Protein AF-A0A9C8N2I6-F1 (afdb_monomer)

Sequence (97 aa):
MAWTDLQFNASTGQGGWFHNPRLSQELRHALVPLMKFRQFVDIKEGFGMHVGDTLYFDKISKISTEGGTLVETNAMPEHQFTITRGTIAISEWGKAA

Secondary structure (DSSP, 8-state):
-----------TTTTTTS--TT--SSPPPPP--S--GGGGS-----TT--TTPEEEEEEEPPPSS---PPPTTPPPPP----EEEEEEE----SS--

pLDDT: mean 72.37, std 10.94, range [39.91, 86.94]

Nearest PDB structures (foldseek):
  2fs3-assembly1_F  TM=6.828E-01  e=1.696E+00  Byrnievirus HK97
  8ec8-assembly1_A  TM=5.350E-01  e=2.191E+00  Mycobacterium phage Bobi
  7y3t-assembly1_C  TM=4.463E-01  e=6.100E+00  Klebsiella phage Kp7

Radius of gyration: 34.48 Å; Cα contacts (8 Å, |Δi|>4): 60; chains: 1; bounding box: 71×20×93 Å

Foldseek 3Di:
DDPPPPDPPQPPPRCPVPDDPDDDPDDDDDDDDPDDCVVVDDDDDPPPDDQFDKDKDKDKDDWPDDDDDDDPPDDGDDTDIDIDIDIDGDHDDPDDD

Solvent-accessible surface area (backbone atoms only — not comparable to full-atom values): 7270 Å² total; per-residue (Å²): 135,82,86,74,74,81,73,80,87,37,52,98,86,56,75,37,84,79,63,77,96,80,71,75,96,65,85,86,75,80,94,67,85,93,74,69,79,62,88,80,53,84,88,79,88,67,83,95,64,54,80,73,37,71,51,74,47,80,44,75,50,71,70,83,68,82,87,76,90,81,60,95,90,64,80,83,88,83,84,65,69,54,78,44,80,45,79,44,77,41,77,82,68,99,71,80,129

Mean predicted aligned error: 16.46 Å

Structure (mmCIF, N/CA/C/O backbone):
data_AF-A0A9C8N2I6-F1
#
_entry.id   AF-A0A9C8N2I6-F1
#
loop_
_atom_site.group_PDB
_atom_site.id
_atom_site.type_symbol
_atom_site.label_atom_id
_atom_site.label_alt_id
_atom_site.label_comp_id
_atom_site.label_asym_id
_atom_site.label_entity_id
_atom_site.label_seq_id
_atom_site.pdbx_PDB_ins_code
_atom_site.Cartn_x
_atom_site.Cartn_y
_atom_site.Cartn_z
_atom_site.occupancy
_atom_site.B_iso_or_equiv
_atom_site.auth_seq_id
_atom_site.auth_comp_id
_atom_site.auth_asym_id
_atom_site.auth_atom_id
_atom_site.pdbx_PDB_model_num
ATOM 1 N N . MET A 1 1 ? -0.111 -7.427 -57.695 1.00 42.81 1 MET A N 1
ATOM 2 C CA . MET A 1 1 ? 0.627 -6.148 -57.662 1.00 42.81 1 MET A CA 1
ATOM 3 C C . MET A 1 1 ? 1.879 -6.396 -56.840 1.00 42.81 1 MET A C 1
ATOM 5 O O . MET A 1 1 ? 1.779 -6.567 -55.633 1.00 42.81 1 MET A O 1
ATOM 9 N N . ALA A 1 2 ? 2.996 -6.646 -57.522 1.00 39.91 2 ALA A N 1
ATOM 10 C CA . ALA A 1 2 ? 4.232 -7.100 -56.898 1.00 39.91 2 ALA A CA 1
ATOM 11 C C . ALA A 1 2 ? 4.914 -5.921 -56.199 1.00 39.91 2 ALA A C 1
ATOM 13 O O . ALA A 1 2 ? 5.164 -4.894 -56.824 1.00 39.91 2 ALA A O 1
ATOM 14 N N . TRP A 1 3 ? 5.193 -6.083 -54.909 1.00 47.34 3 TRP A N 1
ATOM 15 C CA . TRP A 1 3 ? 6.056 -5.194 -54.144 1.00 47.34 3 TRP A CA 1
ATOM 16 C C . TRP A 1 3 ? 7.496 -5.428 -54.605 1.00 47.34 3 TRP A C 1
ATOM 18 O O . TRP A 1 3 ? 8.221 -6.249 -54.053 1.00 47.34 3 TRP A O 1
ATOM 28 N N . THR A 1 4 ? 7.887 -4.779 -55.699 1.00 52.16 4 THR A N 1
ATOM 29 C CA . THR A 1 4 ? 9.289 -4.681 -56.103 1.00 52.16 4 THR A CA 1
ATOM 30 C C . THR A 1 4 ? 9.884 -3.494 -55.367 1.00 52.16 4 THR A C 1
ATOM 32 O O . THR A 1 4 ? 9.927 -2.380 -55.891 1.00 52.16 4 THR A O 1
ATOM 35 N N . ASP A 1 5 ? 10.274 -3.724 -54.116 1.00 50.16 5 ASP A N 1
ATOM 36 C CA . ASP A 1 5 ? 11.029 -2.750 -53.342 1.00 50.16 5 ASP A CA 1
ATOM 37 C C . ASP A 1 5 ? 12.272 -2.348 -54.142 1.00 50.16 5 ASP A C 1
ATOM 39 O O . ASP A 1 5 ? 13.113 -3.187 -54.471 1.00 50.16 5 ASP A O 1
ATOM 43 N N . LEU A 1 6 ? 12.368 -1.059 -54.472 1.00 50.97 6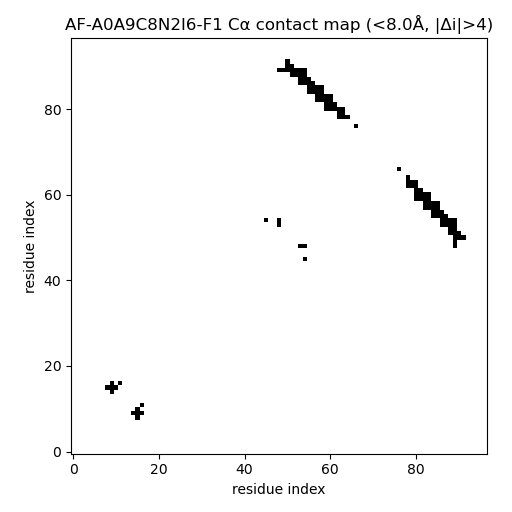 LEU A N 1
ATOM 44 C CA . LEU A 1 6 ? 13.557 -0.434 -55.038 1.00 50.97 6 LEU A CA 1
ATOM 45 C C . LEU A 1 6 ? 14.744 -0.735 -54.115 1.00 50.97 6 LEU A C 1
ATOM 47 O O . LEU A 1 6 ? 14.907 -0.127 -53.055 1.00 50.97 6 LEU A O 1
ATOM 51 N N . GLN A 1 7 ? 15.553 -1.718 -54.502 1.00 54.81 7 GLN A N 1
ATOM 52 C CA . GLN A 1 7 ? 16.822 -2.008 -53.859 1.00 54.81 7 GLN A CA 1
ATOM 53 C C . GLN A 1 7 ? 17.734 -0.804 -54.092 1.00 54.81 7 GLN A C 1
ATOM 55 O O . GLN A 1 7 ? 18.122 -0.506 -55.221 1.00 54.81 7 GLN A O 1
ATOM 60 N N . PHE A 1 8 ? 18.039 -0.084 -53.015 1.00 59.31 8 PHE A N 1
ATOM 61 C CA . PHE A 1 8 ? 19.065 0.947 -53.004 1.00 59.31 8 PHE A CA 1
ATOM 62 C C . PHE A 1 8 ? 20.394 0.299 -53.430 1.00 59.31 8 PHE A C 1
ATOM 64 O O . PHE A 1 8 ? 20.957 -0.525 -52.709 1.00 59.31 8 PHE A O 1
ATOM 71 N N . ASN A 1 9 ? 20.826 0.603 -54.655 1.00 58.28 9 ASN A N 1
ATOM 72 C CA . ASN A 1 9 ? 21.872 -0.090 -55.408 1.00 58.28 9 ASN A CA 1
ATOM 73 C C . ASN A 1 9 ? 23.291 0.276 -54.940 1.00 58.28 9 ASN A C 1
ATOM 75 O O . ASN A 1 9 ? 24.082 0.836 -55.695 1.00 58.28 9 ASN A O 1
ATOM 79 N N . ALA A 1 10 ? 23.612 -0.011 -53.683 1.00 56.00 10 ALA A N 1
ATOM 80 C CA . ALA A 1 10 ? 24.942 0.206 -53.138 1.00 56.00 10 ALA A CA 1
ATOM 81 C C . ALA A 1 10 ? 25.508 -1.141 -52.669 1.00 56.00 10 ALA A C 1
ATOM 83 O O . ALA A 1 10 ? 25.335 -1.552 -51.523 1.00 56.00 10 ALA A O 1
ATOM 84 N N . SER A 1 11 ? 26.133 -1.872 -53.594 1.00 62.94 11 SER A N 1
ATOM 85 C CA . SER A 1 11 ? 26.824 -3.132 -53.306 1.00 62.94 11 SER A CA 1
ATOM 86 C C . SER A 1 11 ? 28.204 -2.869 -52.692 1.00 62.94 11 SER A C 1
ATOM 88 O O . SER A 1 11 ? 28.724 -1.747 -52.735 1.00 62.94 11 SER A O 1
ATOM 90 N N . THR A 1 12 ? 28.796 -3.898 -52.078 1.00 59.03 12 THR A N 1
ATOM 91 C CA . THR A 1 12 ? 30.105 -3.853 -51.411 1.00 59.03 12 THR A CA 1
ATOM 92 C C . THR A 1 12 ? 31.211 -3.452 -52.395 1.00 59.03 12 THR A C 1
ATOM 94 O O . THR A 1 12 ? 31.822 -4.299 -53.038 1.00 59.03 12 THR A O 1
ATOM 97 N N . GLY A 1 13 ? 31.438 -2.144 -52.539 1.00 58.66 13 GLY A N 1
ATOM 98 C CA . GLY A 1 13 ? 32.353 -1.556 -53.526 1.00 58.66 13 GLY A CA 1
ATOM 99 C C . GLY A 1 13 ? 31.852 -0.258 -54.176 1.00 58.66 13 GLY A C 1
ATOM 100 O O . GLY A 1 13 ? 32.662 0.505 -54.688 1.00 58.66 13 GLY A O 1
ATOM 101 N N . GLN A 1 14 ? 30.551 0.049 -54.107 1.00 60.69 14 GLN A N 1
ATOM 102 C CA . GLN A 1 14 ? 29.943 1.264 -54.677 1.00 60.69 14 GLN A CA 1
ATOM 103 C C . GLN A 1 14 ? 29.160 2.049 -53.612 1.00 60.69 14 GLN A C 1
ATOM 105 O O . GLN A 1 14 ? 27.946 2.196 -53.684 1.00 60.69 14 GLN A O 1
ATOM 110 N N . GLY A 1 15 ? 29.846 2.514 -52.563 1.00 60.00 15 GLY A N 1
ATOM 111 C CA . GLY A 1 15 ? 29.246 3.404 -51.555 1.00 60.00 15 GLY A CA 1
ATOM 112 C C . GLY A 1 15 ? 28.273 2.753 -50.557 1.00 60.00 15 GLY A C 1
ATOM 113 O O . GLY A 1 15 ? 27.780 3.442 -49.667 1.00 60.00 15 GLY A O 1
ATOM 114 N N . GLY A 1 16 ? 28.044 1.435 -50.636 1.00 59.78 16 GLY A N 1
ATOM 115 C CA . GLY A 1 16 ? 27.133 0.689 -49.746 1.00 59.78 16 GLY A CA 1
ATOM 116 C C . GLY A 1 16 ? 27.615 0.513 -48.308 1.00 59.78 16 GLY A C 1
ATOM 117 O O . GLY A 1 16 ? 26.859 0.075 -47.448 1.00 59.78 16 GLY A O 1
ATOM 118 N N . TRP A 1 17 ? 28.864 0.883 -48.031 1.00 60.09 17 TRP A N 1
ATOM 119 C CA . TRP A 1 17 ? 29.466 0.796 -46.701 1.00 60.09 17 TRP A CA 1
ATOM 120 C C . TRP A 1 17 ? 29.158 2.003 -45.805 1.00 60.09 17 TRP A C 1
ATOM 122 O O . TRP A 1 17 ? 29.407 1.940 -44.605 1.00 60.09 17 TRP A O 1
ATOM 132 N N . PHE A 1 18 ? 28.652 3.108 -46.367 1.00 61.22 18 PHE A 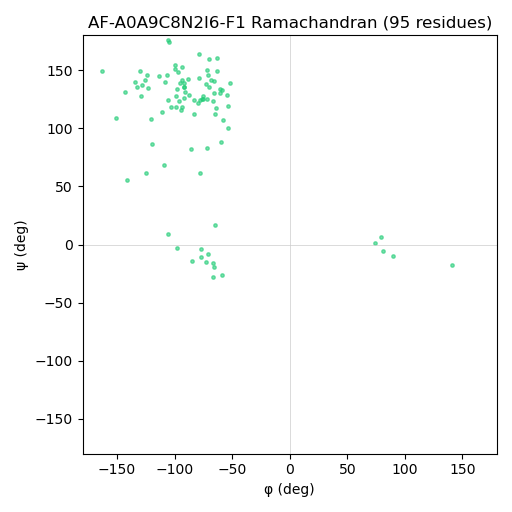N 1
ATOM 133 C CA . PHE A 1 18 ? 28.632 4.402 -45.673 1.00 61.22 18 PHE A CA 1
ATOM 134 C C . PHE A 1 18 ? 27.313 4.767 -44.989 1.00 61.22 18 PHE A C 1
ATOM 136 O O . PHE A 1 18 ? 27.259 5.801 -44.330 1.00 61.22 18 PHE A O 1
ATOM 143 N N . HIS A 1 19 ? 26.257 3.958 -45.102 1.00 62.03 19 HIS A N 1
ATOM 144 C CA . HIS A 1 19 ? 25.047 4.156 -44.300 1.00 62.03 19 HIS A CA 1
ATOM 145 C C . HIS A 1 19 ? 24.153 2.914 -44.284 1.00 62.03 19 HIS A C 1
ATOM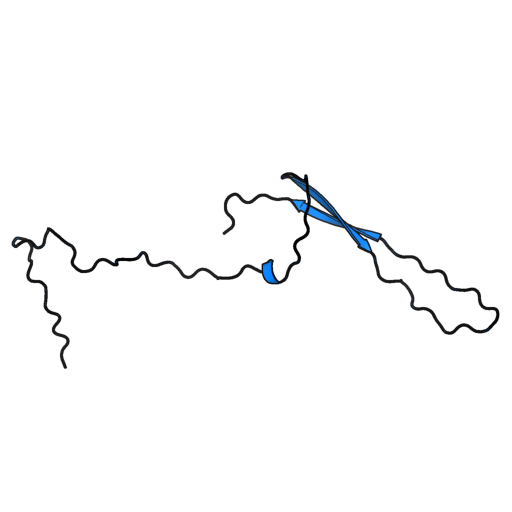 147 O O . HIS A 1 19 ? 24.079 2.159 -45.250 1.00 62.03 19 HIS A O 1
ATOM 153 N N . ASN A 1 20 ? 23.430 2.738 -43.179 1.00 67.00 20 ASN A N 1
ATOM 154 C CA . ASN A 1 20 ? 22.340 1.778 -43.079 1.00 67.00 20 ASN A CA 1
ATOM 155 C C . ASN A 1 20 ? 21.017 2.514 -43.387 1.00 67.00 20 ASN A C 1
ATOM 157 O O . ASN A 1 20 ? 20.645 3.416 -42.633 1.00 67.00 20 ASN A O 1
ATOM 161 N N . PRO A 1 21 ? 20.301 2.160 -44.470 1.00 68.56 21 PRO A N 1
ATOM 162 C CA . PRO A 1 21 ? 19.155 2.928 -44.956 1.00 68.56 21 PRO A CA 1
ATOM 163 C C . PRO A 1 21 ? 17.862 2.725 -44.150 1.00 68.56 21 PRO A C 1
ATOM 165 O O . PRO A 1 21 ? 16.850 3.340 -44.477 1.00 68.56 21 PRO A O 1
ATOM 168 N N . ARG A 1 22 ? 17.839 1.842 -43.139 1.00 68.94 22 ARG A N 1
ATOM 169 C CA . ARG A 1 22 ? 16.602 1.485 -42.416 1.00 68.94 22 ARG A CA 1
ATOM 170 C C . ARG A 1 22 ? 16.821 1.303 -40.914 1.00 68.94 22 ARG A C 1
ATOM 172 O O . ARG A 1 22 ? 16.505 0.260 -40.346 1.00 68.94 22 ARG A O 1
ATOM 179 N N . LEU A 1 23 ? 17.362 2.328 -40.265 1.00 74.00 23 LEU A N 1
ATOM 180 C CA . LEU A 1 23 ? 17.381 2.417 -38.803 1.00 74.00 23 LEU A CA 1
ATOM 181 C C . LEU A 1 23 ? 16.107 3.092 -38.283 1.00 74.00 23 LEU A C 1
ATOM 183 O O . LEU A 1 23 ? 15.587 4.022 -38.894 1.00 74.00 23 LEU A O 1
ATOM 187 N N . SER A 1 24 ? 15.611 2.607 -37.145 1.00 75.00 24 SER A N 1
ATOM 188 C CA . SER A 1 24 ? 14.493 3.228 -36.429 1.00 75.00 24 SER A CA 1
ATOM 189 C C . SER A 1 24 ? 14.946 4.552 -35.817 1.00 75.00 24 SER A C 1
ATOM 191 O O . SER A 1 24 ? 16.007 4.603 -35.197 1.00 75.00 24 SER A O 1
ATOM 193 N N . GLN A 1 25 ? 14.132 5.599 -35.956 1.00 83.19 25 GLN A N 1
ATOM 194 C CA . GLN A 1 25 ? 14.365 6.891 -35.297 1.00 83.19 25 GLN A CA 1
ATOM 195 C C . GLN A 1 25 ? 14.090 6.832 -33.785 1.00 83.19 25 GLN A C 1
ATOM 197 O O . GLN A 1 25 ? 14.524 7.710 -33.047 1.00 83.19 25 GLN A O 1
ATOM 202 N N . GLU A 1 26 ? 13.411 5.777 -33.322 1.00 85.88 26 GLU A N 1
ATOM 203 C CA . GLU A 1 26 ? 13.001 5.608 -31.929 1.00 85.88 26 GLU A CA 1
ATOM 204 C C . GLU A 1 26 ? 13.384 4.232 -31.371 1.00 85.88 26 GLU A C 1
ATOM 206 O O . GLU A 1 26 ? 13.415 3.218 -32.085 1.00 85.88 26 GLU A O 1
ATOM 211 N N . LEU A 1 27 ? 13.649 4.200 -30.062 1.00 84.69 27 LEU A N 1
ATOM 212 C CA . LEU A 1 27 ? 13.869 2.975 -29.300 1.00 84.69 27 LEU A CA 1
ATOM 213 C C . LEU A 1 27 ? 12.517 2.311 -29.020 1.00 84.69 27 LEU A C 1
ATOM 215 O O . LEU A 1 27 ? 11.629 2.914 -28.426 1.00 84.69 27 LEU A O 1
ATOM 219 N N . ARG A 1 28 ? 12.354 1.045 -29.413 1.00 85.44 28 ARG A N 1
ATOM 220 C CA . ARG A 1 28 ? 11.160 0.273 -29.046 1.00 85.44 28 ARG A CA 1
ATOM 221 C C . ARG A 1 28 ? 11.242 -0.145 -27.582 1.00 85.44 28 ARG A C 1
ATOM 223 O O . ARG A 1 28 ? 12.222 -0.759 -27.163 1.00 85.44 28 ARG A O 1
ATOM 230 N N . HIS A 1 29 ? 10.194 0.152 -26.826 1.00 85.75 29 HIS A N 1
ATOM 231 C CA . HIS A 1 29 ? 10.067 -0.239 -25.426 1.00 85.75 29 HIS A CA 1
ATOM 232 C C . HIS A 1 29 ? 9.315 -1.568 -25.303 1.00 85.75 29 HIS A C 1
ATOM 234 O O . HIS A 1 29 ? 8.360 -1.822 -26.039 1.00 85.75 29 HIS A O 1
ATOM 240 N N . ALA A 1 30 ? 9.737 -2.420 -24.368 1.00 86.94 30 ALA A N 1
ATOM 241 C CA . ALA A 1 30 ? 8.939 -3.575 -23.974 1.00 86.94 30 ALA A CA 1
ATOM 242 C C . ALA A 1 30 ? 7.675 -3.095 -23.244 1.00 86.94 30 ALA A C 1
ATOM 244 O O . ALA A 1 30 ? 7.735 -2.136 -22.471 1.00 86.94 30 ALA A O 1
ATOM 245 N N . LEU A 1 31 ? 6.541 -3.760 -23.481 1.00 83.81 31 LEU A N 1
ATOM 246 C CA . LEU A 1 31 ? 5.302 -3.441 -22.778 1.00 83.81 31 LEU A CA 1
ATOM 247 C C . LEU A 1 31 ? 5.481 -3.741 -21.287 1.00 83.81 31 LEU A C 1
ATOM 249 O O . LEU A 1 31 ? 5.687 -4.890 -20.898 1.00 83.81 31 LEU A O 1
ATOM 253 N N . VAL A 1 32 ? 5.375 -2.702 -20.466 1.00 82.00 32 VAL A N 1
ATOM 254 C CA . VAL A 1 32 ? 5.308 -2.817 -19.009 1.00 82.00 32 VAL A CA 1
ATOM 255 C C . VAL A 1 32 ? 3.881 -2.523 -18.544 1.00 82.00 32 VAL A C 1
ATOM 257 O O . VAL A 1 32 ? 3.190 -1.708 -19.163 1.00 82.00 32 VAL A O 1
ATOM 260 N N . PRO A 1 33 ? 3.398 -3.184 -17.481 1.00 81.88 33 PRO A N 1
ATOM 261 C CA . PRO A 1 33 ? 2.083 -2.899 -16.926 1.00 81.88 33 PRO A CA 1
ATOM 262 C C . PRO A 1 33 ? 2.011 -1.446 -16.444 1.00 81.88 33 PRO A C 1
ATOM 264 O O . PRO A 1 33 ? 2.876 -0.974 -15.711 1.00 81.88 33 PRO A O 1
ATOM 267 N N . LEU A 1 34 ? 0.954 -0.741 -16.851 1.00 76.12 34 LEU A N 1
ATOM 268 C CA . LEU A 1 34 ? 0.796 0.696 -16.601 1.00 76.12 34 LEU A CA 1
ATOM 269 C C . LEU A 1 34 ? 0.366 1.040 -15.168 1.00 76.12 34 LEU A C 1
ATOM 271 O O . LEU A 1 34 ? 0.374 2.213 -14.803 1.00 76.12 34 LEU A O 1
ATOM 275 N N . MET A 1 35 ? -0.031 0.057 -14.354 1.00 73.00 35 MET A N 1
ATOM 276 C CA . MET A 1 35 ? -0.589 0.325 -13.030 1.00 73.00 35 MET A CA 1
ATOM 277 C C . MET A 1 35 ? 0.017 -0.550 -11.936 1.00 73.00 35 MET A C 1
ATOM 279 O O . MET A 1 35 ? 0.142 -1.766 -12.064 1.00 73.00 35 MET A O 1
ATOM 283 N N . LYS A 1 36 ? 0.325 0.103 -10.816 1.00 71.94 36 LYS A N 1
ATOM 284 C CA . LYS A 1 36 ? 0.470 -0.518 -9.497 1.00 71.94 36 LYS A CA 1
ATOM 285 C C . LYS A 1 36 ? -0.834 -0.268 -8.739 1.00 71.94 36 LYS A C 1
ATOM 287 O O . LYS A 1 36 ? -1.448 0.778 -8.937 1.00 71.94 36 LYS A O 1
ATOM 292 N N . PHE A 1 37 ? -1.230 -1.148 -7.817 1.00 77.69 37 PHE A N 1
ATOM 293 C CA . PHE A 1 37 ? -2.479 -1.026 -7.033 1.00 77.69 37 PHE A CA 1
ATOM 294 C C . PHE A 1 37 ? -2.545 0.180 -6.068 1.00 77.69 37 PHE A C 1
ATOM 296 O O . PHE A 1 37 ? -3.409 0.238 -5.201 1.00 77.69 37 PHE A O 1
ATOM 303 N N . ARG A 1 38 ? -1.675 1.183 -6.236 1.00 77.25 38 ARG A N 1
ATOM 304 C CA . ARG A 1 38 ? -1.673 2.437 -5.471 1.00 77.25 38 ARG A CA 1
ATOM 305 C C . ARG A 1 38 ? -2.979 3.217 -5.602 1.00 77.25 38 ARG A C 1
ATOM 307 O O . ARG A 1 38 ? -3.325 3.945 -4.689 1.00 77.25 38 ARG A O 1
ATOM 314 N N . GLN A 1 39 ? -3.706 3.047 -6.703 1.00 78.00 39 GLN A N 1
ATOM 315 C CA . GLN A 1 39 ? -4.999 3.705 -6.918 1.00 78.00 39 GLN A CA 1
ATOM 316 C C . GLN A 1 39 ? -6.107 3.239 -5.958 1.00 78.00 39 GLN A C 1
ATOM 318 O O . GLN A 1 39 ? -7.135 3.895 -5.855 1.00 78.00 39 GLN A O 1
ATOM 323 N N . PHE A 1 40 ? -5.919 2.105 -5.278 1.00 83.56 40 PHE A N 1
ATOM 324 C CA . PHE A 1 40 ? -6.907 1.535 -4.358 1.00 83.56 40 PHE A CA 1
ATOM 325 C C . PHE A 1 40 ? -6.528 1.720 -2.887 1.00 83.56 40 PHE A C 1
ATOM 327 O O . PHE A 1 40 ? -7.146 1.112 -2.016 1.00 83.56 40 PHE A O 1
ATOM 334 N N . VAL A 1 41 ? -5.490 2.509 -2.605 1.00 82.31 41 VAL A N 1
ATOM 335 C CA . VAL A 1 41 ? -4.944 2.671 -1.258 1.00 82.31 41 VAL A CA 1
ATOM 336 C C . VAL A 1 41 ? -4.845 4.154 -0.929 1.00 82.31 41 VAL A C 1
ATOM 338 O O . VAL A 1 41 ? -4.418 4.949 -1.763 1.00 82.31 41 VAL A O 1
ATOM 341 N N . ASP A 1 42 ? -5.232 4.509 0.295 1.00 82.75 42 ASP A N 1
ATOM 342 C CA . ASP A 1 42 ? -5.083 5.864 0.817 1.00 82.75 42 ASP A CA 1
ATOM 343 C C . ASP A 1 42 ? -3.641 6.121 1.278 1.00 82.75 42 ASP A C 1
ATOM 345 O O . ASP A 1 42 ? -2.965 5.235 1.811 1.00 82.75 42 ASP A O 1
ATOM 349 N N . ILE A 1 43 ? -3.159 7.342 1.068 1.00 79.31 43 ILE A N 1
ATOM 350 C CA . ILE A 1 43 ? -1.809 7.743 1.455 1.00 79.31 43 ILE A CA 1
ATOM 351 C C . ILE A 1 43 ? -1.888 8.366 2.841 1.00 79.31 43 ILE A C 1
ATOM 353 O O . ILE A 1 43 ? -2.510 9.409 3.030 1.00 79.31 43 ILE A O 1
ATOM 357 N N . LYS A 1 44 ? -1.197 7.754 3.808 1.00 78.44 44 LYS A N 1
ATOM 358 C CA . LYS A 1 44 ? -1.026 8.345 5.134 1.00 78.44 44 LYS A CA 1
ATOM 359 C C . LYS A 1 44 ? 0.387 8.880 5.315 1.00 78.44 44 LYS A C 1
ATOM 361 O O . LYS A 1 44 ? 1.360 8.147 5.158 1.00 78.44 44 LYS A O 1
ATOM 366 N N . GLU A 1 45 ? 0.480 10.160 5.653 1.00 75.31 45 GLU A N 1
ATOM 367 C CA . GLU A 1 45 ? 1.753 10.839 5.888 1.00 75.31 45 GLU A CA 1
ATOM 368 C C . GLU A 1 45 ? 2.340 10.436 7.250 1.00 75.31 45 GLU A C 1
ATOM 370 O O . GLU A 1 45 ? 1.680 10.551 8.284 1.00 75.31 45 GLU A O 1
ATOM 375 N N . GLY A 1 46 ? 3.586 9.954 7.240 1.00 72.00 46 GLY A N 1
ATOM 376 C CA . GLY A 1 46 ? 4.393 9.647 8.425 1.00 72.00 46 GLY A CA 1
ATOM 377 C C . GLY A 1 46 ? 5.528 10.658 8.578 1.00 72.00 46 GLY A C 1
ATOM 378 O O . GLY A 1 46 ? 6.688 10.326 8.344 1.00 72.00 46 GLY A O 1
ATOM 379 N N . PHE A 1 47 ? 5.193 11.915 8.884 1.00 67.44 47 PHE A N 1
ATOM 380 C CA . PHE A 1 47 ? 6.177 12.998 8.976 1.00 67.44 47 PHE A CA 1
ATOM 381 C C . PHE A 1 47 ? 7.266 12.704 10.014 1.00 67.44 47 PHE A C 1
ATOM 383 O O . PHE A 1 47 ? 6.968 12.339 11.149 1.00 67.44 47 PHE A O 1
ATOM 390 N N . GLY A 1 48 ? 8.526 12.917 9.625 1.00 70.12 48 GLY A N 1
ATOM 391 C CA . GLY A 1 48 ? 9.682 12.784 10.515 1.00 70.12 48 GLY A CA 1
ATOM 392 C C . GLY A 1 48 ? 10.153 11.350 10.764 1.00 70.12 48 GLY A C 1
ATOM 393 O O . GLY A 1 48 ? 11.038 11.162 11.590 1.00 70.12 48 GLY A O 1
ATOM 394 N N . MET A 1 49 ? 9.588 10.358 10.071 1.00 75.19 49 MET A N 1
ATOM 395 C CA . MET A 1 49 ? 10.041 8.971 10.160 1.00 75.19 49 MET A CA 1
ATOM 396 C C . MET A 1 49 ? 11.087 8.653 9.090 1.00 75.19 49 MET A C 1
ATOM 398 O O . MET A 1 49 ? 10.959 9.056 7.932 1.00 75.19 49 MET A O 1
ATOM 402 N N . HIS A 1 50 ? 12.113 7.913 9.488 1.00 75.25 50 HIS A N 1
ATOM 403 C CA . HIS A 1 50 ? 13.228 7.485 8.656 1.00 75.25 50 HIS A CA 1
ATOM 404 C C . HIS A 1 50 ? 13.112 5.999 8.277 1.00 75.25 50 HIS A C 1
ATOM 406 O O . HIS A 1 50 ? 12.223 5.273 8.727 1.00 75.25 50 HIS A O 1
ATOM 412 N N . VAL A 1 51 ? 14.015 5.523 7.414 1.00 72.31 51 VAL A N 1
ATOM 413 C CA . VAL A 1 51 ? 14.109 4.097 7.060 1.00 72.31 51 VAL A CA 1
ATOM 414 C C . VAL A 1 51 ? 14.250 3.238 8.308 1.00 72.31 51 VAL A C 1
ATOM 416 O O . VAL A 1 51 ? 15.144 3.459 9.121 1.00 72.31 51 VAL A O 1
ATOM 419 N N . GLY A 1 52 ? 13.403 2.214 8.414 1.00 69.81 52 GLY A N 1
ATOM 420 C CA . GLY A 1 52 ? 13.387 1.295 9.551 1.00 69.81 52 GLY A CA 1
ATOM 421 C C . GLY A 1 52 ? 12.466 1.723 10.692 1.00 69.81 52 GLY A C 1
ATOM 422 O O . GLY A 1 52 ? 12.188 0.903 11.568 1.00 69.81 52 GLY A O 1
ATOM 423 N N . ASP A 1 53 ? 11.925 2.943 10.660 1.00 78.44 53 ASP A N 1
ATOM 424 C CA . ASP A 1 53 ? 10.954 3.379 11.655 1.00 78.44 53 ASP A CA 1
ATOM 425 C C . ASP A 1 53 ? 9.600 2.693 11.457 1.00 78.44 53 ASP A C 1
ATOM 427 O O . ASP A 1 53 ? 9.186 2.316 10.352 1.00 78.44 53 ASP A O 1
ATOM 431 N N . THR A 1 54 ? 8.902 2.519 12.578 1.00 81.12 54 THR A N 1
ATOM 432 C CA . THR A 1 54 ? 7.569 1.923 12.609 1.00 81.12 54 THR A CA 1
ATOM 433 C C . THR A 1 54 ? 6.522 3.011 12.792 1.00 81.12 54 THR A C 1
ATOM 435 O O . THR A 1 54 ? 6.475 3.677 13.827 1.00 81.12 54 THR A O 1
ATOM 438 N N . LEU A 1 55 ? 5.637 3.146 11.807 1.00 80.81 55 LEU A N 1
ATOM 439 C CA . LEU A 1 55 ? 4.437 3.960 11.921 1.00 80.81 55 LEU A CA 1
ATOM 440 C C . LEU A 1 55 ? 3.368 3.177 12.682 1.00 80.81 55 LEU A C 1
ATOM 442 O O . LEU A 1 55 ? 2.951 2.093 12.263 1.00 80.81 55 LEU A O 1
ATOM 446 N N . TYR A 1 56 ? 2.904 3.754 13.785 1.00 84.56 56 TYR A N 1
ATOM 447 C CA . TYR A 1 56 ? 1.788 3.231 14.561 1.00 84.56 56 TYR A CA 1
ATOM 448 C C . TYR A 1 56 ? 0.502 3.954 14.179 1.00 84.56 56 TYR A C 1
ATOM 450 O O . TYR A 1 56 ? 0.468 5.182 14.114 1.00 84.56 56 TYR A O 1
ATOM 458 N N . PHE A 1 57 ? -0.567 3.194 13.961 1.00 83.38 57 PHE A N 1
ATOM 459 C CA . PHE A 1 57 ? -1.902 3.745 13.757 1.00 83.38 57 PHE A CA 1
ATOM 460 C C . PHE A 1 57 ? -2.921 2.968 14.582 1.00 83.38 57 PHE A C 1
ATOM 462 O O . PHE A 1 57 ? -2.847 1.743 14.691 1.00 83.38 57 PHE A O 1
ATOM 469 N N . ASP A 1 58 ? -3.874 3.678 15.170 1.00 86.62 58 ASP A N 1
ATOM 470 C CA . ASP A 1 58 ? -4.881 3.067 16.027 1.00 86.62 58 ASP A CA 1
ATOM 471 C C . ASP A 1 58 ? -6.125 2.696 15.205 1.00 86.62 58 ASP A C 1
ATOM 473 O O . ASP A 1 58 ? -6.607 3.458 14.366 1.00 8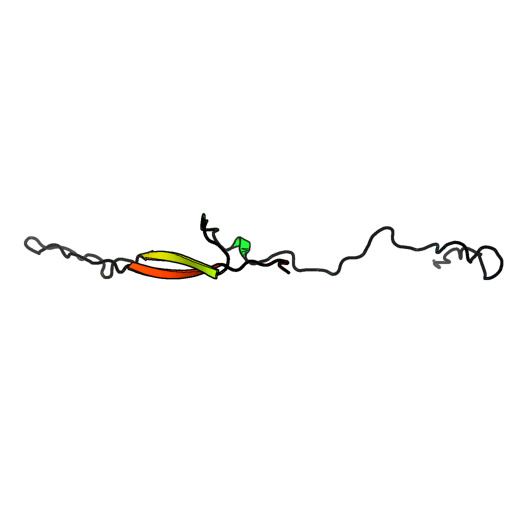6.62 58 ASP A O 1
ATOM 477 N N . LYS A 1 59 ? -6.639 1.490 15.439 1.00 83.19 59 LYS A N 1
ATOM 478 C CA . LYS A 1 59 ? -7.875 0.957 14.867 1.00 83.19 59 LYS A CA 1
ATOM 479 C C . LYS A 1 59 ? -8.894 0.849 15.989 1.00 83.19 59 LYS A C 1
ATOM 481 O O . LYS A 1 59 ? -8.725 0.051 16.915 1.00 83.19 59 LYS A O 1
ATOM 486 N N . ILE A 1 60 ? -9.947 1.646 15.893 1.00 85.50 60 ILE A N 1
ATOM 487 C CA . ILE A 1 60 ? -11.040 1.655 16.864 1.00 85.50 60 ILE A CA 1
ATOM 488 C C . ILE A 1 60 ? -12.113 0.674 16.383 1.00 85.50 60 ILE A C 1
ATOM 490 O O . ILE A 1 60 ? -12.556 0.747 15.234 1.00 85.50 60 ILE A O 1
ATOM 494 N N . SER A 1 61 ? -12.499 -0.275 17.238 1.00 81.38 61 SER A N 1
ATOM 495 C CA . SER A 1 61 ? -13.550 -1.244 16.930 1.00 81.38 61 SER A CA 1
ATOM 496 C C . SER A 1 61 ? -14.931 -0.588 16.879 1.00 81.38 61 SER A C 1
ATOM 498 O O . SER A 1 61 ? -15.176 0.457 17.481 1.00 81.38 61 SER A O 1
ATOM 500 N N . LYS A 1 62 ? -15.878 -1.259 16.216 1.00 77.44 62 LYS A N 1
ATOM 501 C CA . LYS A 1 62 ? -17.303 -0.965 16.411 1.00 77.44 62 LYS A CA 1
ATOM 502 C C . LYS A 1 62 ? -17.706 -1.275 17.860 1.00 77.44 62 LYS A C 1
ATOM 504 O O . LYS A 1 62 ? -17.010 -2.022 18.555 1.00 77.44 62 LYS A O 1
ATOM 509 N N . ILE A 1 63 ? -18.825 -0.699 18.292 1.00 77.19 63 ILE A N 1
ATOM 510 C CA . ILE A 1 63 ? -19.450 -1.008 19.581 1.00 77.19 63 ILE A CA 1
ATOM 511 C C . ILE A 1 63 ? -19.823 -2.499 19.624 1.00 77.19 63 ILE A C 1
ATOM 513 O O . ILE A 1 63 ? -20.329 -3.036 18.639 1.00 77.19 63 ILE A O 1
ATOM 517 N N . SER A 1 64 ? -19.507 -3.181 20.728 1.00 71.25 64 SER A N 1
ATOM 518 C CA . SER A 1 64 ? -19.638 -4.647 20.835 1.00 71.25 64 SER A CA 1
ATOM 519 C C . SER A 1 64 ? -21.087 -5.140 20.782 1.00 71.25 64 SER A C 1
ATOM 521 O O . SER A 1 64 ? -21.326 -6.278 20.382 1.00 71.25 64 SER A O 1
ATOM 523 N N . THR A 1 65 ? -22.039 -4.316 21.215 1.00 70.19 65 THR A N 1
ATOM 524 C CA . THR A 1 65 ? -23.448 -4.694 21.328 1.00 70.19 65 THR A CA 1
ATOM 525 C C . THR A 1 65 ? -24.296 -3.492 20.942 1.00 70.19 65 THR A C 1
ATOM 527 O O . THR A 1 65 ? -24.042 -2.384 21.414 1.00 70.19 65 THR A O 1
ATOM 530 N N . GLU A 1 66 ? -25.276 -3.692 20.063 1.00 67.44 66 GLU A N 1
ATOM 531 C CA . GLU A 1 66 ? -26.275 -2.663 19.778 1.00 67.44 66 GLU A CA 1
ATOM 532 C C . GLU A 1 66 ? -27.222 -2.503 20.974 1.00 67.44 66 GLU A C 1
ATOM 534 O O . GLU A 1 66 ? -27.517 -3.464 21.689 1.00 67.44 66 GLU A O 1
ATOM 539 N N . GLY A 1 67 ? -27.681 -1.271 21.204 1.00 68.88 67 GLY A N 1
ATOM 540 C CA . GLY A 1 67 ? -28.661 -0.980 22.248 1.00 68.88 67 GLY A CA 1
ATOM 541 C C . GLY A 1 67 ? -29.995 -1.688 21.987 1.00 68.88 67 GLY A C 1
ATOM 542 O O . GLY A 1 67 ? -30.386 -1.905 20.842 1.00 68.88 67 GLY A O 1
ATOM 543 N N . GLY A 1 68 ? -30.701 -2.044 23.062 1.00 75.94 68 GLY A N 1
ATOM 544 C CA . GLY A 1 68 ? -32.027 -2.667 23.009 1.00 75.94 68 GLY A CA 1
ATOM 545 C C . GLY A 1 68 ? -33.158 -1.708 23.387 1.00 75.94 68 GLY A C 1
ATOM 546 O O . GLY A 1 68 ? -32.926 -0.570 23.794 1.00 75.94 68 GLY A O 1
ATOM 547 N N . THR A 1 69 ? -34.402 -2.178 23.282 1.00 75.88 69 THR A N 1
ATOM 548 C CA . THR A 1 69 ? -35.582 -1.432 23.742 1.00 75.88 69 THR A CA 1
ATOM 549 C C . THR A 1 69 ? -35.554 -1.300 25.266 1.00 75.88 69 THR A C 1
ATOM 551 O O . THR A 1 69 ? -35.481 -2.301 25.978 1.00 75.88 69 THR A O 1
ATOM 554 N N . LEU A 1 70 ? -35.608 -0.068 25.770 1.00 76.12 70 LEU A N 1
ATOM 555 C CA . LEU A 1 70 ? -35.627 0.218 27.203 1.00 76.12 70 LEU A CA 1
ATOM 556 C C . LEU A 1 70 ? -37.080 0.290 27.695 1.00 76.12 70 LEU A C 1
ATOM 558 O O . LEU A 1 70 ? -37.906 0.974 27.093 1.00 76.12 70 LEU A O 1
ATOM 562 N N . VAL A 1 71 ? -37.381 -0.411 28.787 1.00 77.31 71 VAL A N 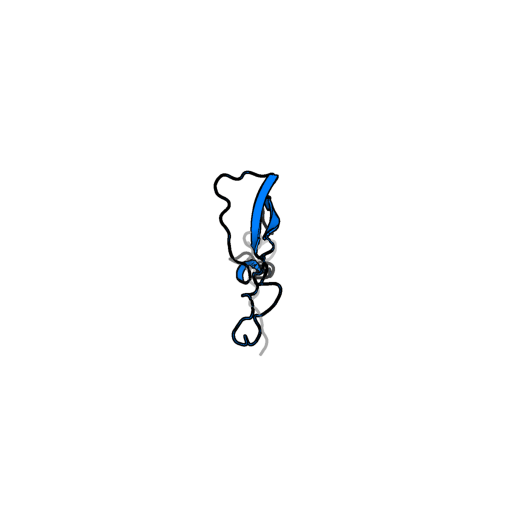1
ATOM 563 C CA . VAL A 1 71 ? -38.613 -0.239 29.574 1.00 77.31 71 VAL A CA 1
ATOM 564 C C . VAL A 1 71 ? -38.286 0.684 30.751 1.00 77.31 71 VAL A C 1
ATOM 566 O O . VAL A 1 71 ? -37.146 0.702 31.222 1.00 77.31 71 VAL A O 1
ATOM 569 N N . GLU A 1 72 ? -39.251 1.484 31.209 1.00 71.69 72 GLU A N 1
ATOM 570 C CA . GLU A 1 72 ? -39.053 2.380 32.355 1.00 71.69 72 GLU A CA 1
ATOM 571 C C . GLU A 1 72 ? -38.494 1.623 33.568 1.00 71.69 72 GLU A C 1
ATOM 573 O O . GLU A 1 72 ? -38.934 0.514 33.861 1.00 71.69 72 GLU A O 1
ATOM 578 N N . THR A 1 73 ? -37.536 2.249 34.266 1.00 77.62 73 THR A N 1
ATOM 579 C CA . THR A 1 73 ? -36.689 1.739 35.374 1.00 77.62 73 THR A CA 1
ATOM 580 C C . THR A 1 73 ? -35.460 0.895 35.017 1.00 77.62 73 THR A C 1
ATOM 582 O O . THR A 1 73 ? -34.639 0.650 35.903 1.00 77.62 73 THR A O 1
ATOM 585 N N . ASN A 1 74 ? -35.231 0.535 33.749 1.00 73.56 74 ASN A N 1
ATOM 586 C CA . ASN A 1 74 ? -33.979 -0.134 33.379 1.00 73.56 74 ASN A CA 1
ATOM 587 C C . ASN A 1 74 ? -32.772 0.820 33.384 1.00 73.56 74 ASN A C 1
ATOM 589 O O . ASN A 1 74 ? -32.836 1.939 32.873 1.00 73.56 74 ASN A O 1
ATOM 593 N N . ALA A 1 75 ? -31.641 0.338 33.909 1.00 73.06 75 ALA A N 1
ATOM 594 C CA . ALA A 1 75 ? -30.360 1.031 33.817 1.00 73.06 75 ALA A CA 1
ATOM 595 C C . ALA A 1 75 ? -29.878 1.103 32.358 1.00 73.06 75 ALA A C 1
ATOM 597 O O . ALA A 1 75 ? -30.019 0.138 31.601 1.00 73.06 75 ALA A O 1
ATOM 598 N N . MET A 1 76 ? -29.295 2.242 31.970 1.00 77.38 76 MET A N 1
ATOM 599 C CA . MET A 1 76 ? -28.711 2.403 30.638 1.00 77.38 76 MET A CA 1
ATOM 600 C C . MET A 1 76 ? -27.501 1.473 30.469 1.00 77.38 76 MET A C 1
ATOM 602 O O . MET A 1 76 ? -26.620 1.473 31.331 1.00 77.38 76 MET A O 1
ATOM 606 N N . PRO A 1 77 ? -27.422 0.699 29.373 1.00 71.69 77 PRO A N 1
ATOM 607 C CA . PRO A 1 77 ? -26.248 -0.113 29.104 1.00 71.69 77 PRO A CA 1
ATOM 608 C C . PRO A 1 77 ? -25.071 0.777 28.685 1.00 71.69 77 PRO A C 1
ATOM 610 O O . PRO A 1 77 ? -25.166 1.559 27.738 1.00 71.69 77 PRO A O 1
ATOM 613 N N . GLU A 1 78 ? -23.948 0.641 29.387 1.00 73.31 78 GLU A N 1
ATOM 614 C CA . GLU A 1 78 ? -22.665 1.222 28.994 1.00 73.31 78 GLU A CA 1
ATOM 615 C C . GLU A 1 78 ? -21.877 0.213 28.157 1.00 73.31 78 GLU A C 1
ATOM 617 O O . GLU A 1 78 ? -21.782 -0.971 28.493 1.00 73.31 78 GLU A O 1
ATOM 622 N N . HIS A 1 79 ? -21.286 0.680 27.061 1.00 71.38 79 HIS A N 1
ATOM 623 C CA . HIS A 1 79 ? -20.518 -0.163 26.153 1.00 71.38 79 HIS A CA 1
ATOM 624 C C . HIS A 1 79 ? -19.101 0.367 25.979 1.00 71.38 79 HIS A C 1
ATOM 626 O O . HIS A 1 79 ? -18.858 1.573 25.965 1.00 71.38 79 HIS A O 1
ATOM 632 N N . GLN A 1 80 ? -18.163 -0.562 25.818 1.00 75.50 80 GLN A N 1
ATOM 633 C CA . GLN A 1 80 ? -16.749 -0.262 25.638 1.00 75.50 80 GLN A CA 1
ATOM 634 C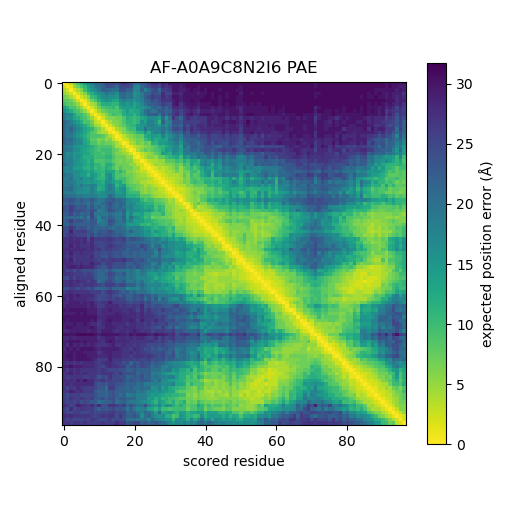 C . GLN A 1 80 ? -16.357 -0.343 24.159 1.00 75.50 80 GLN A C 1
ATOM 636 O O . GLN A 1 80 ? -16.959 -1.083 23.375 1.00 75.50 80 GLN A O 1
ATOM 641 N N . PHE A 1 81 ? -15.304 0.391 23.803 1.00 78.00 81 PHE A N 1
ATOM 642 C CA . PHE A 1 81 ? -14.623 0.283 22.516 1.00 78.00 81 PHE A CA 1
ATOM 643 C C . PHE A 1 81 ? -13.266 -0.380 22.720 1.00 78.00 81 PHE A C 1
ATOM 645 O O . PHE A 1 81 ? -12.558 -0.075 23.680 1.00 78.00 81 PHE A O 1
ATOM 652 N N . THR A 1 82 ? -12.872 -1.261 21.804 1.00 81.38 82 THR A N 1
ATOM 653 C CA . THR A 1 82 ? -11.522 -1.822 21.795 1.00 81.38 82 THR A CA 1
ATOM 654 C C . THR A 1 82 ? -10.658 -1.031 20.822 1.00 81.38 82 THR A C 1
ATOM 656 O O . THR A 1 82 ? -10.970 -0.923 19.635 1.00 81.38 82 THR A O 1
ATOM 659 N N . ILE A 1 83 ? -9.550 -0.488 21.324 1.00 84.62 83 ILE A N 1
ATOM 660 C CA . ILE A 1 83 ? -8.536 0.184 20.509 1.00 84.62 83 ILE A CA 1
ATOM 661 C C . ILE A 1 83 ? -7.406 -0.814 20.274 1.00 84.62 83 ILE A C 1
ATOM 663 O O . ILE A 1 83 ? -6.774 -1.284 21.217 1.00 84.62 83 ILE A O 1
ATOM 667 N N . THR A 1 84 ? -7.160 -1.155 19.012 1.00 85.06 84 THR A N 1
ATOM 668 C CA . THR A 1 84 ? -6.052 -2.033 18.611 1.00 85.06 84 THR A CA 1
ATOM 669 C C . THR A 1 84 ? -5.037 -1.253 17.795 1.00 85.06 84 THR A C 1
ATOM 671 O O . THR A 1 84 ? -5.400 -0.367 17.029 1.00 85.06 84 THR A O 1
ATOM 674 N N . ARG A 1 85 ? -3.752 -1.576 17.938 1.00 83.50 85 ARG A N 1
ATOM 675 C CA . ARG A 1 85 ? -2.676 -0.870 17.239 1.00 83.50 85 ARG A CA 1
ATOM 676 C C . ARG A 1 85 ? -2.231 -1.635 15.998 1.00 83.50 85 ARG A C 1
ATOM 678 O O . ARG A 1 85 ? -1.918 -2.819 16.071 1.00 83.50 85 ARG A O 1
ATOM 685 N N . GLY A 1 86 ? -2.206 -0.956 14.858 1.00 82.44 86 GLY A N 1
ATOM 686 C CA . GLY A 1 86 ? -1.543 -1.404 13.639 1.00 82.44 86 GLY A CA 1
ATOM 687 C C . GLY A 1 86 ? -0.119 -0.858 13.545 1.00 82.44 86 GLY A C 1
ATOM 688 O O . GLY A 1 86 ? 0.179 0.209 14.083 1.00 82.44 86 GLY A O 1
ATOM 689 N N . THR A 1 87 ? 0.749 -1.593 12.851 1.00 84.88 87 THR A N 1
ATOM 690 C CA . THR A 1 87 ? 2.138 -1.208 12.582 1.00 84.88 87 THR A CA 1
ATOM 691 C C . THR A 1 87 ? 2.419 -1.251 11.084 1.00 84.88 87 THR A C 1
ATOM 693 O O . THR A 1 87 ? 1.926 -2.129 10.375 1.00 84.88 87 THR A O 1
ATOM 696 N N . ILE A 1 88 ? 3.206 -0.294 10.597 1.00 82.25 88 ILE A N 1
ATOM 697 C CA . ILE A 1 88 ? 3.774 -0.282 9.244 1.00 82.25 88 ILE A CA 1
ATOM 698 C C . ILE A 1 88 ? 5.270 -0.021 9.384 1.00 82.25 88 ILE A C 1
ATOM 700 O O . ILE A 1 88 ? 5.660 0.951 10.023 1.00 82.25 88 ILE A O 1
ATOM 704 N N . ALA A 1 89 ? 6.100 -0.870 8.781 1.00 81.69 89 ALA A N 1
ATOM 705 C CA . ALA A 1 89 ? 7.535 -0.627 8.676 1.00 81.69 89 ALA A CA 1
ATOM 706 C C . ALA A 1 89 ? 7.831 0.204 7.420 1.00 81.69 89 ALA A C 1
ATOM 708 O O . ALA A 1 89 ? 7.394 -0.150 6.320 1.00 81.69 89 ALA A O 1
ATOM 709 N N . ILE A 1 90 ? 8.568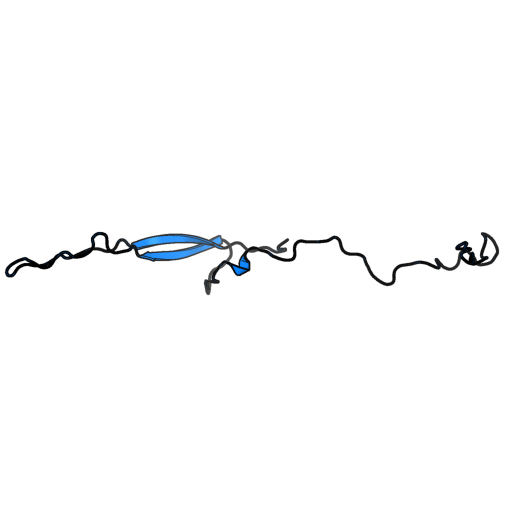 1.303 7.576 1.00 78.50 90 ILE A N 1
ATOM 710 C CA . ILE A 1 90 ? 8.926 2.188 6.465 1.00 78.50 90 ILE A CA 1
ATOM 711 C C . ILE A 1 90 ? 10.161 1.635 5.749 1.00 78.50 90 ILE A C 1
ATOM 713 O O . ILE A 1 90 ? 11.207 1.410 6.360 1.00 78.50 90 ILE A O 1
ATOM 717 N N . SER A 1 91 ? 10.034 1.426 4.434 1.00 76.00 91 SER A N 1
ATOM 718 C CA . SER A 1 91 ? 11.126 0.991 3.557 1.00 76.00 91 SER A CA 1
ATOM 719 C C . SER A 1 91 ? 11.325 1.978 2.410 1.00 76.00 91 SER A C 1
ATOM 721 O O . SER A 1 91 ? 10.362 2.407 1.772 1.00 76.00 91 SER A O 1
ATOM 723 N N . GLU A 1 92 ? 12.579 2.323 2.133 1.00 72.50 92 GLU A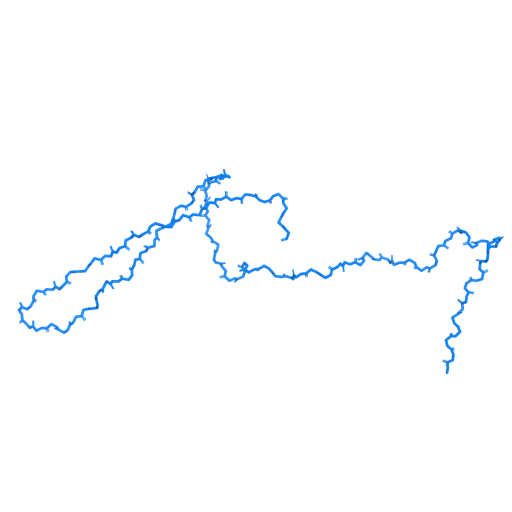 N 1
ATOM 724 C CA . GLU A 1 92 ? 12.958 3.122 0.969 1.00 72.50 92 GLU A CA 1
ATOM 725 C C . GLU A 1 92 ? 13.388 2.218 -0.187 1.00 72.50 92 GLU A C 1
ATOM 727 O O . GLU A 1 92 ? 14.090 1.224 -0.003 1.00 72.50 92 GLU A O 1
ATOM 732 N N . TRP A 1 93 ? 12.972 2.580 -1.401 1.00 70.81 93 TRP A N 1
ATOM 733 C CA . TRP A 1 93 ? 13.293 1.847 -2.622 1.00 70.81 93 TRP A CA 1
ATOM 734 C C . TRP A 1 93 ? 14.051 2.772 -3.574 1.00 70.81 93 TRP A C 1
ATOM 736 O O . TRP A 1 93 ? 13.456 3.661 -4.178 1.00 70.81 93 TRP A O 1
ATOM 746 N N . GLY A 1 94 ? 15.357 2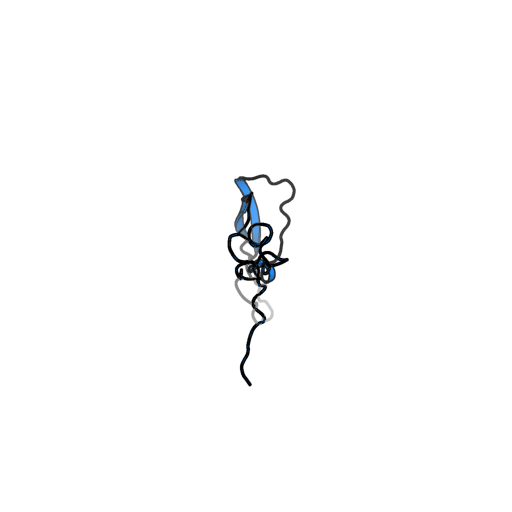.541 -3.751 1.00 63.81 94 GLY A N 1
ATOM 747 C CA . GLY A 1 94 ? 16.201 3.324 -4.671 1.00 63.81 94 GLY A CA 1
ATOM 748 C C . GLY A 1 94 ? 15.825 3.162 -6.151 1.00 63.81 94 GLY A C 1
ATOM 749 O O . GLY A 1 94 ? 16.151 4.006 -6.982 1.00 63.81 94 GLY A O 1
ATOM 750 N N . LYS A 1 95 ? 15.092 2.093 -6.484 1.00 49.47 95 LYS A N 1
ATOM 751 C CA . LYS A 1 95 ? 14.416 1.926 -7.769 1.00 49.47 95 LYS A CA 1
ATOM 752 C C . LYS A 1 95 ? 13.173 1.065 -7.565 1.00 49.47 95 LYS A C 1
ATOM 754 O O . LYS A 1 95 ? 13.275 -0.133 -7.319 1.00 49.47 95 LYS A O 1
ATOM 759 N N . ALA A 1 96 ? 11.995 1.670 -7.651 1.00 56.75 96 ALA A N 1
ATOM 760 C CA . ALA A 1 96 ? 10.746 0.920 -7.644 1.00 56.75 96 ALA A CA 1
ATOM 761 C C . ALA A 1 96 ? 10.472 0.411 -9.070 1.00 56.75 96 ALA A C 1
ATOM 763 O O . ALA A 1 96 ? 10.230 1.229 -9.956 1.00 56.75 96 ALA A O 1
ATOM 764 N N . ALA A 1 97 ? 10.526 -0.908 -9.285 1.00 53.41 97 ALA A N 1
ATOM 765 C CA . ALA A 1 97 ? 10.136 -1.551 -10.549 1.00 53.41 97 ALA A CA 1
ATOM 766 C C . ALA A 1 97 ? 8.657 -1.310 -10.836 1.00 53.41 97 ALA A C 1
ATOM 768 O O . ALA A 1 97 ? 7.862 -1.534 -9.897 1.00 53.41 97 ALA A O 1
#